Protein AF-A0A966JNS4-F1 (afdb_monomer_lite)

Sequence (105 aa):
MKIRAFVLATGLMISLVSPVQAEEFQPKVAVAYDIGFLGDNSFNDAVNSALNLAKKKYSLYEPFVREVPTNGTAVDRLTRLRFLAKNGYTLIIAVQLSMTRLLVN

Foldseek 3Di:
DVVVVVVVVVVVVVVVPDPPPPPPPLAAEEEEEEPDDAPPPDQVVVVVVVVVVVCVVVVDDPPSYYYHYQYDDPVSNLVVVVVCVVVRNPHYHYPDPSNVVSVPD

Secondary structure (DSSP, 8-state):
-HHHHHHHHHHHHHGGG-----------EEEEE-S--TTSSSHHHHHHHHHHHHHHHTT--TTTEEEEE--S-HHHHHHHHHHHHHTT-SEEEEESHHHHTTS--

pLDDT: mean 77.94, std 11.96, range [46.62, 92.88]

Structure (mmCIF, N/CA/C/O backbone):
data_AF-A0A966JNS4-F1
#
_entry.id   AF-A0A966JNS4-F1
#
loop_
_atom_site.group_PDB
_atom_site.id
_atom_site.type_symbol
_atom_site.label_atom_id
_atom_site.label_alt_id
_atom_site.label_comp_id
_atom_site.label_asym_id
_atom_site.label_entity_id
_atom_site.label_seq_id
_atom_site.pdbx_PDB_ins_code
_atom_site.Cartn_x
_atom_site.Cartn_y
_atom_site.Cartn_z
_atom_site.occupancy
_atom_site.B_iso_or_equiv
_atom_site.auth_seq_id
_atom_site.auth_comp_id
_atom_site.auth_asym_id
_atom_site.auth_atom_id
_atom_site.pdbx_PDB_model_num
ATOM 1 N N . MET A 1 1 ? -39.942 -8.304 48.595 1.00 58.28 1 MET A N 1
ATOM 2 C CA . MET A 1 1 ? -40.148 -8.249 47.123 1.00 58.28 1 MET A CA 1
ATOM 3 C C . MET A 1 1 ? -39.817 -6.885 46.506 1.00 58.28 1 MET A C 1
ATOM 5 O O . MET A 1 1 ? -39.270 -6.863 45.414 1.00 58.28 1 MET A O 1
ATOM 9 N N . LYS A 1 2 ? -40.058 -5.760 47.198 1.00 60.81 2 LYS A N 1
ATOM 10 C CA . LYS A 1 2 ? -39.860 -4.391 46.671 1.00 60.81 2 LYS A CA 1
ATOM 11 C C . LYS A 1 2 ? -38.403 -4.024 46.315 1.00 60.81 2 LYS A C 1
ATOM 13 O O . LYS A 1 2 ? -38.170 -3.405 45.288 1.00 60.81 2 LYS A O 1
ATOM 18 N N . ILE A 1 3 ? -37.421 -4.478 47.102 1.00 67.81 3 ILE A N 1
ATOM 19 C CA . ILE A 1 3 ? -35.985 -4.199 46.866 1.00 67.81 3 ILE A CA 1
ATOM 20 C C . ILE A 1 3 ? -35.460 -4.916 45.612 1.00 67.81 3 ILE A C 1
ATOM 22 O O . ILE A 1 3 ? -34.704 -4.341 44.839 1.00 67.81 3 ILE A O 1
ATOM 26 N N . ARG A 1 4 ? -35.917 -6.149 45.355 1.00 64.44 4 ARG A N 1
ATOM 27 C CA . ARG A 1 4 ? -35.551 -6.904 44.144 1.00 64.44 4 ARG A CA 1
ATOM 28 C C . ARG A 1 4 ? -36.089 -6.240 42.875 1.00 64.44 4 ARG A C 1
ATOM 30 O O . ARG A 1 4 ? -35.380 -6.186 41.881 1.00 64.44 4 ARG A O 1
ATOM 37 N N . ALA A 1 5 ? -37.308 -5.700 42.939 1.00 67.81 5 ALA A N 1
ATOM 38 C CA . ALA A 1 5 ? -37.899 -4.939 41.841 1.00 67.81 5 ALA A CA 1
ATOM 39 C C . ALA A 1 5 ? -37.142 -3.626 41.574 1.00 67.81 5 ALA A C 1
ATOM 41 O O . ALA A 1 5 ? -36.944 -3.260 40.422 1.00 67.81 5 ALA A O 1
ATOM 42 N N . PHE A 1 6 ? -36.660 -2.958 42.627 1.00 69.38 6 PHE A N 1
ATOM 43 C CA . PHE A 1 6 ? -35.874 -1.729 42.498 1.00 69.38 6 PHE A CA 1
ATOM 44 C C . PHE A 1 6 ? -34.498 -1.969 41.859 1.00 69.38 6 PHE A C 1
ATOM 46 O O . PHE A 1 6 ? -34.092 -1.208 40.985 1.00 69.38 6 PHE A O 1
ATOM 53 N N . VAL A 1 7 ? -33.814 -3.057 42.234 1.00 73.25 7 VAL A N 1
ATOM 54 C CA . VAL A 1 7 ? -32.519 -3.456 41.646 1.00 73.25 7 VAL A CA 1
ATOM 55 C C . VAL A 1 7 ? -32.670 -3.874 40.179 1.00 73.25 7 VAL A C 1
ATOM 57 O O . VAL A 1 7 ? -31.845 -3.508 39.346 1.00 73.25 7 VAL A O 1
ATOM 60 N N . LEU A 1 8 ? -33.752 -4.581 39.830 1.00 69.12 8 LEU A N 1
ATOM 61 C CA . LEU A 1 8 ? -34.033 -4.930 38.434 1.00 69.12 8 LEU A CA 1
ATOM 62 C C . LEU A 1 8 ? -34.317 -3.688 37.576 1.00 69.12 8 LEU A C 1
ATOM 64 O O . LEU A 1 8 ? -33.819 -3.583 36.458 1.00 69.12 8 LEU A O 1
ATOM 68 N N . ALA A 1 9 ? -35.099 -2.742 38.104 1.00 68.56 9 ALA A N 1
ATOM 69 C CA . ALA A 1 9 ? -35.471 -1.527 37.383 1.00 68.56 9 ALA A CA 1
ATOM 70 C C . ALA A 1 9 ? -34.272 -0.593 37.148 1.00 68.56 9 ALA A C 1
ATOM 72 O O . ALA A 1 9 ? -34.158 0.008 36.083 1.00 68.56 9 ALA A O 1
ATOM 73 N N 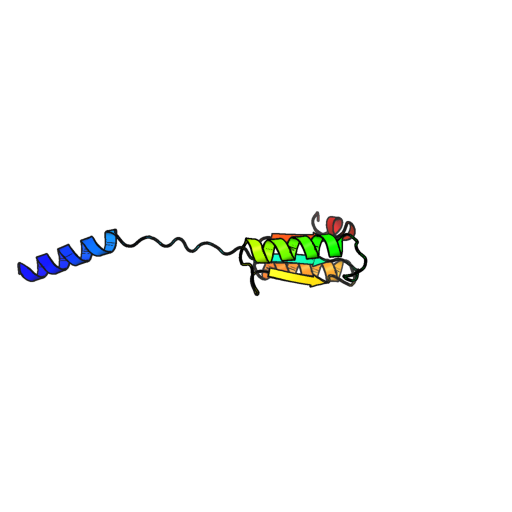. THR A 1 10 ? -33.348 -0.502 38.108 1.00 64.56 10 THR A N 1
ATOM 74 C CA . THR A 1 10 ? -32.122 0.300 37.954 1.00 64.56 10 THR A CA 1
ATOM 75 C C . THR A 1 10 ? -31.116 -0.343 37.000 1.00 64.56 10 THR A C 1
ATOM 77 O O . THR A 1 10 ? -30.514 0.369 36.199 1.00 64.56 10 THR A O 1
ATOM 80 N N . GLY A 1 11 ? -30.982 -1.674 37.002 1.00 65.00 11 GLY A N 1
ATOM 81 C CA . GLY A 1 11 ? -30.120 -2.383 36.048 1.00 65.00 11 GLY A CA 1
ATOM 82 C C . GLY A 1 11 ? -30.566 -2.223 34.589 1.00 65.00 11 GLY A C 1
ATOM 83 O O . 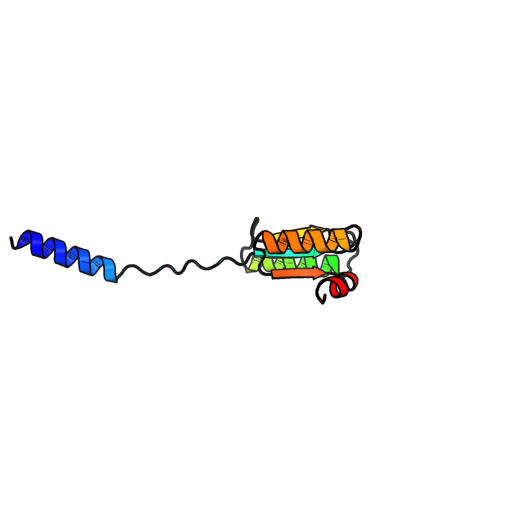GLY A 1 11 ? -29.734 -1.993 33.714 1.00 65.00 11 GLY A O 1
ATOM 84 N N . LEU A 1 12 ? -31.878 -2.262 34.329 1.00 64.56 12 LEU A N 1
ATOM 85 C CA . LEU A 1 12 ? -32.431 -2.133 32.974 1.00 64.56 12 LEU A CA 1
ATOM 86 C C . LEU A 1 12 ? -32.271 -0.713 32.396 1.00 64.56 12 LEU A C 1
ATOM 88 O O . LEU A 1 12 ? -32.074 -0.539 31.193 1.00 64.56 12 LEU A O 1
ATOM 92 N N . MET A 1 13 ? -32.302 0.310 33.254 1.00 62.81 13 MET A N 1
ATOM 93 C CA . MET A 1 13 ? -32.083 1.703 32.847 1.00 62.81 13 MET A CA 1
ATOM 94 C C . MET A 1 13 ? -30.616 1.984 32.488 1.00 62.81 13 MET A C 1
ATOM 96 O O . MET A 1 13 ? -30.349 2.784 31.596 1.00 62.81 13 MET A O 1
ATOM 100 N N . ILE A 1 14 ? -29.662 1.293 33.119 1.00 63.94 14 ILE A N 1
ATOM 101 C CA . ILE A 1 14 ? -28.224 1.432 32.824 1.00 63.94 14 ILE A CA 1
ATOM 102 C C . ILE A 1 14 ? -27.859 0.809 31.466 1.00 63.94 14 ILE A C 1
ATOM 104 O O . ILE A 1 14 ? -26.996 1.334 30.764 1.00 63.94 14 ILE A O 1
ATOM 108 N N . SER A 1 15 ? -28.554 -0.247 31.027 1.00 61.25 15 SER A N 1
ATOM 109 C CA . SER A 1 15 ? -28.322 -0.828 29.695 1.00 61.25 15 SER A CA 1
ATOM 110 C C . SER A 1 15 ? -28.758 0.066 28.524 1.00 61.25 15 SER A C 1
ATOM 112 O O . SER A 1 15 ? -28.286 -0.140 27.412 1.00 61.25 15 SER A O 1
ATOM 114 N N . LEU A 1 16 ? -29.607 1.079 28.750 1.00 61.19 16 LEU A N 1
ATOM 115 C CA . LEU A 1 16 ? -30.096 1.981 27.692 1.00 61.19 16 LEU A CA 1
ATOM 116 C C . LEU A 1 16 ? -29.130 3.130 27.357 1.00 61.19 16 LEU A C 1
ATOM 118 O O . LEU A 1 16 ? -29.292 3.779 26.329 1.00 61.19 16 LEU A O 1
ATOM 122 N N . VAL A 1 17 ? -28.136 3.390 28.211 1.00 66.75 17 VAL A N 1
ATOM 123 C CA . VAL A 1 17 ? -27.174 4.503 28.061 1.00 66.75 17 VAL A CA 1
ATOM 124 C C . VAL A 1 17 ? -25.781 4.048 27.633 1.00 66.75 17 VAL A C 1
ATOM 126 O O . VAL A 1 17 ? -24.847 4.847 27.612 1.00 66.75 17 VAL A O 1
ATOM 129 N N . SER A 1 18 ? -25.623 2.775 27.266 1.00 67.62 18 SER A N 1
ATOM 130 C CA . SER A 1 18 ? -24.373 2.308 26.670 1.00 67.62 18 SER A CA 1
ATOM 131 C C . SER A 1 18 ? -24.275 2.892 25.256 1.00 67.62 18 SER A C 1
ATOM 133 O O . SER A 1 18 ? -25.153 2.593 24.442 1.00 67.62 18 SER A O 1
ATOM 135 N N . PRO A 1 19 ? -23.268 3.726 24.926 1.00 68.19 19 PRO A N 1
ATOM 136 C CA . PRO A 1 19 ? -23.034 4.067 23.532 1.00 68.19 19 PRO A CA 1
ATOM 137 C C . PRO A 1 19 ? -22.829 2.754 22.775 1.00 68.19 19 PRO A C 1
ATOM 139 O O . PRO A 1 19 ? -22.047 1.908 23.194 1.00 68.19 19 PRO A O 1
ATOM 142 N N . VAL A 1 20 ? -23.562 2.543 21.685 1.00 66.56 20 VAL A N 1
ATOM 143 C CA . VAL A 1 20 ? -23.200 1.493 20.735 1.00 66.56 20 VAL A CA 1
ATOM 144 C C . VAL A 1 20 ? -21.925 1.997 20.072 1.00 66.56 20 VAL A C 1
ATOM 146 O O . VAL A 1 20 ? -21.990 2.846 19.184 1.00 66.56 20 VAL A O 1
ATOM 149 N N . GLN A 1 21 ? -20.757 1.557 20.544 1.00 58.34 21 GLN A N 1
ATOM 150 C CA . GLN A 1 21 ? -19.527 1.730 19.783 1.00 58.34 21 GLN A CA 1
ATOM 151 C C . GLN A 1 21 ? -19.703 0.961 18.473 1.00 58.34 21 GLN A C 1
ATOM 153 O O . GLN A 1 21 ? -19.564 -0.259 18.428 1.00 58.34 21 GLN A O 1
ATOM 158 N N . ALA A 1 22 ? -20.059 1.679 17.408 1.00 65.12 22 ALA A N 1
ATOM 159 C CA . ALA A 1 22 ? -19.872 1.175 16.064 1.00 65.12 22 ALA A CA 1
ATOM 160 C C . ALA A 1 22 ? -18.375 0.907 15.911 1.00 65.12 22 ALA A C 1
ATOM 162 O O . ALA A 1 22 ? -17.560 1.815 16.081 1.00 65.12 22 ALA A O 1
ATOM 163 N N . GLU A 1 23 ? -18.015 -0.347 15.663 1.00 63.47 23 GLU A N 1
ATOM 164 C CA . GLU A 1 23 ? -16.641 -0.697 15.346 1.00 63.47 23 GLU A CA 1
ATOM 165 C C . GLU A 1 23 ? -16.297 -0.017 14.020 1.00 63.47 23 GLU A C 1
ATOM 167 O O . GLU A 1 23 ? -16.791 -0.391 12.955 1.00 63.47 23 GLU A O 1
ATOM 172 N N . GLU A 1 24 ? -15.536 1.074 14.105 1.00 67.00 24 GLU A N 1
ATOM 173 C CA . GLU A 1 24 ? -15.086 1.812 12.937 1.00 67.00 24 GLU A CA 1
ATOM 174 C C . GLU A 1 24 ? -14.165 0.887 12.142 1.00 67.00 24 GLU A C 1
ATOM 176 O O . GLU A 1 24 ? -13.054 0.563 12.568 1.00 67.00 24 GLU A O 1
ATOM 181 N N . PHE A 1 25 ? -14.665 0.398 11.006 1.00 67.94 25 PHE A N 1
ATOM 182 C CA . PHE A 1 25 ? -13.907 -0.478 10.127 1.00 67.94 25 PHE A CA 1
ATOM 183 C C . PHE A 1 25 ? -12.650 0.262 9.664 1.00 67.94 25 PHE A C 1
ATOM 185 O O . PHE A 1 25 ? -12.728 1.164 8.831 1.00 67.94 25 PHE A O 1
ATOM 192 N N . GLN A 1 26 ? -11.490 -0.113 10.206 1.00 74.50 26 GLN A N 1
ATOM 193 C CA . GLN A 1 26 ? -10.219 0.492 9.824 1.00 74.50 26 GLN A CA 1
ATOM 194 C C . GLN A 1 26 ? -9.845 0.020 8.411 1.00 74.50 26 GLN A C 1
ATOM 196 O O . GLN A 1 26 ? -9.551 -1.167 8.219 1.00 74.50 26 GLN A O 1
ATOM 201 N N . PRO A 1 27 ? -9.858 0.910 7.399 1.00 79.88 27 PRO A N 1
ATOM 202 C CA . PRO A 1 27 ? -9.604 0.512 6.025 1.00 79.88 27 PRO A CA 1
ATOM 203 C C . PRO A 1 27 ? -8.164 0.019 5.869 1.00 79.88 27 PRO A C 1
ATOM 205 O O . PRO A 1 27 ? -7.211 0.678 6.285 1.00 79.88 27 PRO A O 1
ATOM 208 N N . LYS A 1 28 ? -7.999 -1.139 5.222 1.00 90.44 28 LYS A N 1
ATOM 209 C CA . LYS A 1 28 ? -6.684 -1.679 4.864 1.00 90.44 28 LYS A CA 1
ATOM 210 C C . LYS A 1 28 ? -6.306 -1.218 3.462 1.00 90.44 28 LYS A C 1
ATOM 212 O O . LYS A 1 28 ? -6.993 -1.534 2.490 1.00 90.44 28 LYS A O 1
ATOM 217 N N . VAL A 1 29 ? -5.193 -0.510 3.349 1.00 91.44 29 VAL A N 1
ATOM 218 C CA . VAL A 1 29 ? -4.687 0.075 2.107 1.00 91.44 29 VAL A CA 1
ATOM 219 C C . VAL A 1 29 ? -3.397 -0.621 1.683 1.00 91.44 29 VAL A C 1
ATOM 221 O O . VAL A 1 29 ? -2.482 -0.811 2.481 1.00 91.44 29 VAL A O 1
ATOM 224 N N . ALA A 1 30 ? -3.301 -0.998 0.415 1.00 91.31 30 ALA A N 1
ATOM 225 C CA . ALA A 1 30 ? -2.067 -1.495 -0.173 1.00 91.31 30 ALA A CA 1
ATOM 226 C C . ALA A 1 30 ? -1.664 -0.653 -1.381 1.00 91.31 30 ALA A C 1
ATOM 228 O O . ALA A 1 30 ? -2.505 -0.289 -2.202 1.00 91.31 30 ALA A O 1
ATOM 229 N N . VAL A 1 31 ? -0.367 -0.394 -1.512 1.00 90.31 31 VAL A N 1
ATOM 230 C CA . VAL A 1 31 ? 0.236 0.183 -2.713 1.00 90.31 31 VAL A CA 1
ATOM 231 C C . VAL A 1 31 ? 1.078 -0.893 -3.384 1.00 90.31 31 VAL A C 1
ATOM 233 O O . VAL A 1 31 ? 1.974 -1.469 -2.769 1.00 90.31 31 VAL A O 1
ATOM 236 N N . ALA A 1 32 ? 0.753 -1.188 -4.636 1.00 88.88 32 ALA A N 1
ATOM 237 C CA . ALA A 1 32 ? 1.446 -2.142 -5.482 1.00 88.88 32 ALA A CA 1
ATOM 238 C C . ALA A 1 32 ? 2.256 -1.375 -6.538 1.00 88.88 32 ALA A C 1
ATOM 240 O O . ALA A 1 32 ? 1.674 -0.788 -7.450 1.00 88.88 32 ALA A O 1
ATOM 241 N N . TYR A 1 33 ? 3.582 -1.372 -6.404 1.00 83.31 33 TYR A N 1
ATOM 242 C CA . TYR A 1 33 ? 4.498 -0.725 -7.352 1.00 83.31 33 TYR A CA 1
ATOM 243 C C . TYR A 1 33 ? 4.861 -1.690 -8.480 1.00 83.31 33 TYR A C 1
ATOM 245 O O . TYR A 1 33 ? 5.104 -2.868 -8.209 1.00 83.31 33 TYR A O 1
ATOM 253 N N . ASP A 1 34 ? 4.921 -1.237 -9.728 1.00 74.38 34 ASP A N 1
ATOM 254 C CA . ASP A 1 34 ? 5.505 -2.023 -10.828 1.00 74.38 34 ASP A CA 1
ATOM 255 C C . ASP A 1 34 ? 7.051 -1.929 -10.796 1.00 74.38 34 ASP A C 1
ATOM 257 O O . ASP A 1 34 ? 7.637 -1.377 -9.861 1.00 74.38 34 ASP A O 1
ATOM 261 N N . ILE A 1 35 ? 7.731 -2.535 -11.771 1.00 64.94 35 ILE A N 1
ATOM 262 C CA . ILE A 1 35 ? 9.195 -2.621 -11.855 1.00 64.94 35 ILE A CA 1
ATOM 263 C C . ILE A 1 35 ? 9.822 -1.219 -11.838 1.00 64.94 35 ILE A C 1
ATOM 265 O O . ILE A 1 35 ? 9.763 -0.486 -12.820 1.00 64.94 35 ILE A O 1
ATOM 269 N N . GLY A 1 36 ? 10.470 -0.883 -10.726 1.00 62.03 36 GLY A N 1
ATOM 270 C CA . GLY A 1 36 ? 11.209 0.357 -10.527 1.00 62.03 36 GLY A CA 1
ATOM 271 C C . GLY A 1 36 ? 11.739 0.437 -9.098 1.00 62.03 36 GLY A C 1
ATOM 272 O O . GLY A 1 36 ? 11.219 -0.223 -8.197 1.00 62.03 36 GLY A O 1
ATOM 273 N N . PHE A 1 37 ? 12.797 1.216 -8.896 1.00 63.09 37 PHE A N 1
ATOM 274 C CA . PHE A 1 37 ? 13.334 1.497 -7.567 1.00 63.09 37 PHE A CA 1
ATOM 275 C C . PHE A 1 37 ? 12.764 2.820 -7.063 1.00 63.09 37 PHE A C 1
ATOM 277 O O . PHE A 1 37 ? 12.437 3.695 -7.860 1.00 63.09 37 PHE A O 1
ATOM 284 N N . LEU A 1 38 ? 12.654 2.958 -5.743 1.00 72.19 38 LEU A N 1
ATOM 285 C CA . LEU A 1 38 ? 12.517 4.281 -5.142 1.00 72.19 38 LEU A CA 1
ATOM 286 C C . LEU A 1 38 ? 13.842 5.041 -5.315 1.00 72.19 38 LEU A C 1
ATOM 288 O O . LEU A 1 38 ? 14.911 4.428 -5.259 1.00 72.19 38 LEU A O 1
ATOM 292 N N . GLY A 1 39 ? 13.778 6.356 -5.489 1.00 78.50 39 GLY A N 1
ATOM 293 C CA . GLY A 1 39 ? 14.931 7.247 -5.626 1.00 78.50 39 GLY A CA 1
ATOM 294 C C . GLY A 1 39 ? 15.235 7.717 -7.053 1.00 78.50 39 GLY A C 1
ATOM 295 O O . GLY A 1 39 ? 16.299 8.295 -7.273 1.00 78.50 39 GLY A O 1
ATOM 296 N N . ASP A 1 40 ? 14.338 7.487 -8.016 1.00 81.31 40 ASP A N 1
ATOM 297 C CA . ASP A 1 40 ? 14.444 7.992 -9.394 1.00 81.31 40 ASP A CA 1
ATOM 298 C C . ASP A 1 40 ? 13.706 9.330 -9.624 1.00 81.31 40 ASP A C 1
ATOM 300 O O . ASP A 1 40 ? 13.739 9.883 -10.724 1.00 81.31 40 ASP A O 1
ATOM 304 N N . ASN A 1 41 ? 13.071 9.874 -8.582 1.00 81.31 41 ASN A N 1
ATOM 305 C CA . ASN A 1 41 ? 12.188 11.044 -8.577 1.00 81.31 41 ASN A CA 1
ATOM 306 C C . ASN A 1 41 ? 11.010 10.947 -9.563 1.00 81.31 41 ASN A C 1
ATOM 308 O O . ASN A 1 41 ? 10.491 11.967 -10.021 1.00 81.31 41 ASN A O 1
ATOM 312 N N . SER A 1 42 ? 10.583 9.730 -9.900 1.00 83.25 42 SER A N 1
ATOM 313 C CA . SER A 1 42 ? 9.511 9.461 -10.857 1.00 83.25 42 SER A CA 1
ATOM 314 C C . SER A 1 42 ? 8.206 9.062 -10.150 1.00 83.25 42 SER A C 1
ATOM 316 O O . SER A 1 42 ? 7.959 9.387 -8.985 1.00 83.25 42 SER A O 1
ATOM 318 N N . PHE A 1 43 ? 7.322 8.364 -10.868 1.00 84.31 43 PHE A N 1
ATOM 319 C CA . PHE A 1 43 ? 5.984 7.975 -10.419 1.00 84.31 43 PHE A CA 1
ATOM 320 C C . PHE A 1 43 ? 5.975 7.264 -9.057 1.00 84.31 43 PHE A C 1
ATOM 322 O O . PHE A 1 43 ? 5.152 7.596 -8.204 1.00 84.31 43 PHE A O 1
ATOM 329 N N . ASN A 1 44 ? 6.885 6.311 -8.832 1.00 82.69 44 ASN A N 1
ATOM 330 C CA . ASN A 1 44 ? 6.920 5.533 -7.591 1.00 82.69 44 ASN A CA 1
ATOM 331 C C . ASN A 1 44 ? 7.276 6.403 -6.376 1.00 82.69 44 ASN A C 1
ATOM 333 O O . ASN A 1 44 ? 6.646 6.268 -5.327 1.00 82.69 44 ASN A O 1
ATOM 337 N N . ASP A 1 45 ? 8.202 7.349 -6.534 1.00 86.38 45 ASP A N 1
ATOM 338 C CA . ASP A 1 45 ? 8.600 8.278 -5.471 1.00 86.38 45 ASP A CA 1
ATOM 339 C C . ASP A 1 45 ? 7.499 9.279 -5.125 1.00 86.38 45 ASP A C 1
ATOM 341 O O . ASP A 1 45 ? 7.280 9.597 -3.949 1.00 86.38 45 ASP A O 1
ATOM 345 N N . ALA A 1 46 ? 6.754 9.736 -6.135 1.00 88.62 46 ALA A N 1
ATOM 346 C CA . ALA A 1 46 ? 5.590 10.587 -5.927 1.00 88.62 46 ALA A CA 1
ATOM 347 C C . ALA A 1 46 ? 4.513 9.861 -5.102 1.00 88.62 46 ALA A C 1
ATOM 349 O O . ALA A 1 46 ? 3.977 10.424 -4.142 1.00 88.62 46 ALA A O 1
ATOM 350 N N . VAL A 1 47 ? 4.232 8.591 -5.421 1.00 89.19 47 VAL A N 1
ATOM 351 C CA . VAL A 1 47 ? 3.265 7.792 -4.657 1.00 89.19 47 VAL A CA 1
ATOM 352 C C . VAL A 1 47 ? 3.778 7.472 -3.255 1.00 89.19 47 VAL A C 1
ATOM 354 O O . VAL A 1 47 ? 3.011 7.603 -2.302 1.00 89.19 47 VAL A O 1
ATOM 357 N N . ASN A 1 48 ? 5.056 7.124 -3.089 1.00 88.88 48 ASN A N 1
ATOM 358 C CA . ASN A 1 48 ? 5.631 6.868 -1.767 1.00 88.88 48 ASN A CA 1
ATOM 359 C C . ASN A 1 48 ? 5.550 8.116 -0.871 1.00 88.88 48 ASN A C 1
ATOM 361 O O . ASN A 1 48 ? 5.12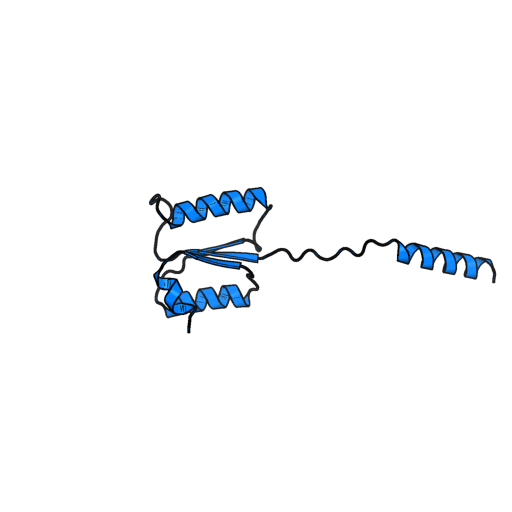2 8.036 0.284 1.00 88.88 48 ASN A O 1
ATOM 365 N N . SER A 1 49 ? 5.858 9.292 -1.423 1.00 91.25 49 SER A N 1
ATOM 366 C CA . SER A 1 49 ? 5.736 10.572 -0.718 1.00 91.25 49 SER A CA 1
ATOM 367 C C . SER A 1 49 ? 4.295 10.850 -0.283 1.00 91.25 49 SER A C 1
ATOM 369 O O . SER A 1 49 ? 4.048 11.179 0.880 1.00 91.25 49 SER A O 1
ATOM 371 N N . ALA A 1 50 ? 3.325 10.650 -1.181 1.00 90.12 50 ALA A N 1
ATOM 372 C CA . ALA A 1 50 ? 1.906 10.797 -0.866 1.00 90.12 50 ALA A CA 1
ATOM 373 C C . ALA A 1 50 ? 1.438 9.789 0.198 1.00 90.12 50 ALA A C 1
ATOM 375 O O . ALA A 1 50 ? 0.708 10.155 1.124 1.00 90.12 50 ALA A O 1
ATOM 376 N N . LEU A 1 51 ? 1.897 8.537 0.121 1.00 90.50 51 LEU A N 1
ATOM 377 C CA . LEU A 1 51 ? 1.581 7.506 1.102 1.00 90.50 51 LEU A CA 1
ATOM 378 C C . LEU A 1 51 ? 2.141 7.859 2.484 1.00 90.50 51 LEU A C 1
ATOM 380 O O . LEU A 1 51 ? 1.445 7.694 3.482 1.00 90.50 51 LEU A O 1
ATOM 384 N N . ASN A 1 52 ? 3.359 8.395 2.565 1.00 90.94 52 ASN A N 1
ATOM 385 C CA . ASN A 1 52 ? 3.952 8.829 3.831 1.00 90.94 52 ASN A CA 1
ATOM 386 C C . ASN A 1 52 ? 3.174 9.987 4.471 1.00 90.94 52 ASN A C 1
ATOM 388 O O . ASN A 1 52 ? 2.997 10.014 5.692 1.00 90.94 52 ASN A O 1
ATOM 392 N N . LEU A 1 53 ? 2.662 10.920 3.664 1.00 92.88 53 LEU A N 1
ATOM 393 C CA . LEU A 1 53 ? 1.762 11.971 4.145 1.00 92.88 53 LEU A CA 1
ATOM 394 C C . LEU A 1 53 ? 0.433 11.388 4.643 1.00 92.88 53 LEU A C 1
ATOM 396 O O . LEU A 1 53 ? -0.038 11.774 5.713 1.00 92.88 53 LEU A O 1
ATOM 400 N N . ALA A 1 54 ? -0.147 10.428 3.918 1.00 89.69 54 ALA A N 1
ATOM 401 C CA . ALA A 1 54 ? -1.386 9.762 4.315 1.00 89.69 54 ALA A CA 1
ATOM 402 C C . ALA A 1 54 ? -1.223 8.954 5.613 1.00 89.69 54 ALA A C 1
ATOM 404 O O . ALA A 1 54 ? -2.055 9.082 6.510 1.00 89.69 54 ALA A O 1
ATOM 405 N N . LYS A 1 55 ? -0.126 8.196 5.760 1.00 89.69 55 LYS A N 1
ATOM 406 C CA . LYS A 1 55 ? 0.210 7.460 6.990 1.00 89.69 55 LYS A CA 1
ATOM 407 C C . LYS A 1 55 ? 0.212 8.387 8.206 1.00 89.69 55 LYS A C 1
ATOM 409 O O . LYS A 1 55 ? -0.407 8.064 9.214 1.00 89.69 55 LYS A O 1
ATOM 414 N N . LYS A 1 56 ? 0.840 9.564 8.090 1.00 90.75 56 LYS A N 1
ATOM 415 C CA . LYS A 1 56 ? 0.883 10.572 9.163 1.00 90.75 56 LYS A CA 1
ATOM 416 C C . LYS A 1 56 ? -0.481 11.210 9.428 1.00 90.75 56 LYS A C 1
ATOM 418 O O . LYS A 1 56 ? -0.859 11.372 10.579 1.00 90.75 56 LYS A O 1
ATOM 423 N N . LYS A 1 57 ? -1.212 11.580 8.373 1.00 90.88 57 LYS A N 1
ATOM 424 C CA . LYS A 1 57 ? -2.496 12.289 8.483 1.00 90.88 57 LYS A CA 1
ATOM 425 C C . LYS A 1 57 ? -3.605 11.423 9.081 1.00 90.88 57 LYS A C 1
ATOM 427 O O . LYS A 1 57 ? -4.432 11.937 9.825 1.00 90.88 57 LYS A O 1
ATOM 432 N N . TYR A 1 58 ? -3.632 10.142 8.728 1.00 86.62 58 TYR A N 1
ATOM 433 C CA . TYR A 1 58 ? -4.699 9.210 9.101 1.00 86.62 58 TYR A CA 1
ATOM 434 C C . TYR A 1 58 ? -4.250 8.172 10.134 1.00 86.62 58 TYR A C 1
ATOM 436 O O . TYR A 1 58 ? -4.964 7.203 10.364 1.00 86.62 58 TYR A O 1
ATOM 444 N N . SER A 1 59 ? -3.070 8.358 10.739 1.00 87.12 59 SER A N 1
ATOM 445 C CA . SER A 1 59 ? -2.486 7.425 11.710 1.00 87.12 59 SER A CA 1
ATOM 446 C C . SER A 1 59 ? -2.512 5.978 11.213 1.00 87.12 59 SER A C 1
ATOM 448 O O . SER A 1 59 ? -2.928 5.076 11.931 1.00 87.12 59 SER A O 1
ATOM 450 N N . LEU A 1 60 ? -2.105 5.758 9.960 1.00 85.25 60 LEU A N 1
ATOM 451 C CA . LEU A 1 60 ? -2.113 4.427 9.359 1.00 85.25 60 LEU A CA 1
ATOM 452 C C . LEU A 1 60 ? -0.800 3.705 9.658 1.00 85.25 60 LEU A C 1
ATOM 454 O O . LEU A 1 60 ? 0.283 4.211 9.354 1.00 85.25 60 LEU A O 1
ATOM 458 N N . TYR A 1 61 ? -0.907 2.498 10.199 1.00 84.88 61 TYR A N 1
ATOM 459 C CA . TYR A 1 61 ? 0.217 1.646 10.579 1.00 84.88 61 TYR A CA 1
ATOM 460 C C . TYR A 1 61 ? 0.030 0.223 10.049 1.00 84.88 61 TYR A C 1
ATOM 462 O O . TYR A 1 61 ? -1.054 -0.167 9.612 1.00 84.88 61 TYR A O 1
ATOM 470 N N . GLU A 1 62 ? 1.100 -0.569 10.058 1.00 79.69 62 GLU A N 1
ATOM 471 C CA . GLU A 1 62 ? 0.999 -1.999 9.768 1.00 79.69 62 GLU A CA 1
ATOM 472 C C . GLU A 1 62 ? 0.110 -2.697 10.812 1.00 79.69 62 GLU A C 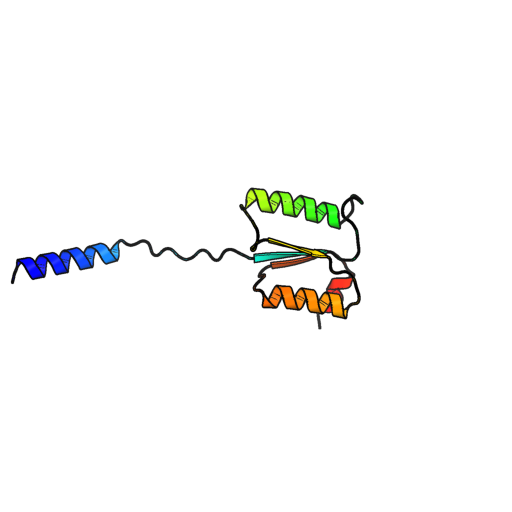1
ATOM 474 O O . GLU A 1 62 ? 0.233 -2.403 11.999 1.00 79.69 62 GLU A O 1
ATOM 479 N N . PRO A 1 63 ? -0.784 -3.623 10.416 1.00 81.69 63 PRO A N 1
ATOM 480 C CA . PRO A 1 63 ? -0.897 -4.259 9.098 1.00 81.69 63 PRO A CA 1
ATOM 481 C C . PRO A 1 63 ? -1.832 -3.540 8.104 1.00 81.69 63 PRO A C 1
ATOM 483 O O . PRO A 1 63 ? -2.061 -4.052 7.003 1.00 81.69 63 PRO A O 1
ATOM 486 N N . PHE A 1 64 ? -2.397 -2.389 8.478 1.00 84.19 64 PHE A N 1
ATOM 487 C CA . PHE A 1 64 ? -3.413 -1.667 7.706 1.00 84.19 64 PHE A CA 1
ATOM 488 C C . PHE A 1 64 ? -2.859 -0.911 6.504 1.00 84.19 64 PHE A C 1
ATOM 490 O O . PHE A 1 64 ? -3.619 -0.595 5.598 1.00 84.19 64 PHE A O 1
ATOM 497 N N . VAL A 1 65 ? -1.550 -0.668 6.445 1.00 88.56 65 VAL A N 1
ATOM 498 C CA . VAL A 1 65 ? -0.882 -0.166 5.241 1.00 88.56 65 VAL A CA 1
ATOM 499 C C . VAL A 1 65 ? 0.224 -1.113 4.820 1.00 88.56 65 VAL A C 1
ATOM 501 O O . VAL A 1 65 ? 1.008 -1.555 5.654 1.00 88.56 65 VAL A O 1
ATOM 504 N N . ARG A 1 66 ? 0.297 -1.420 3.523 1.00 88.69 66 ARG A N 1
ATOM 505 C CA . ARG A 1 66 ? 1.374 -2.235 2.954 1.00 88.69 66 ARG A CA 1
ATOM 506 C C . ARG A 1 66 ? 1.857 -1.683 1.624 1.00 88.69 66 ARG A C 1
ATOM 508 O O . ARG A 1 66 ? 1.063 -1.325 0.763 1.00 88.69 66 ARG A O 1
ATOM 515 N N . GLU A 1 67 ? 3.165 -1.708 1.443 1.00 87.25 67 GLU A N 1
ATOM 516 C CA . GLU A 1 67 ? 3.822 -1.451 0.168 1.00 87.25 67 GLU A CA 1
ATOM 517 C C . GLU A 1 67 ? 4.338 -2.776 -0.391 1.00 87.25 67 GLU A C 1
ATOM 519 O O . GLU A 1 67 ? 4.994 -3.541 0.316 1.00 87.25 67 GLU A O 1
ATOM 524 N N . VAL A 1 68 ? 3.992 -3.090 -1.640 1.00 85.75 68 VAL A N 1
ATOM 525 C CA . VAL A 1 68 ? 4.367 -4.351 -2.286 1.00 85.75 68 VAL A CA 1
ATOM 526 C C . VAL A 1 68 ? 4.995 -4.067 -3.646 1.00 85.75 68 VAL A C 1
ATOM 528 O O . VAL A 1 68 ? 4.311 -3.555 -4.533 1.00 85.75 68 VAL A O 1
ATOM 531 N N . PRO A 1 69 ? 6.261 -4.449 -3.870 1.00 81.62 69 PRO A N 1
ATOM 532 C CA . PRO A 1 69 ? 6.814 -4.467 -5.212 1.00 81.62 69 PRO A CA 1
ATOM 533 C C . PRO A 1 69 ? 6.199 -5.624 -6.013 1.00 81.62 69 PRO A C 1
ATOM 535 O O . PRO A 1 69 ? 6.149 -6.774 -5.565 1.00 81.62 69 PRO A O 1
ATOM 538 N N . THR A 1 70 ? 5.745 -5.333 -7.226 1.00 74.19 70 THR A N 1
ATOM 539 C CA . THR A 1 70 ? 5.132 -6.294 -8.152 1.00 74.19 70 THR A CA 1
ATOM 540 C C . THR A 1 70 ? 6.043 -6.581 -9.342 1.00 74.19 70 THR A C 1
ATOM 542 O O . THR A 1 70 ? 5.651 -6.507 -10.501 1.00 74.19 70 THR A O 1
ATOM 545 N N . ASN A 1 71 ? 7.284 -6.966 -9.042 1.00 73.50 71 ASN A N 1
ATOM 546 C CA . ASN A 1 71 ? 8.223 -7.428 -10.059 1.00 73.50 71 ASN A CA 1
ATOM 547 C C . ASN A 1 71 ? 7.822 -8.815 -10.605 1.00 73.50 71 ASN A C 1
ATOM 549 O O . ASN A 1 71 ? 7.265 -9.648 -9.878 1.00 73.50 71 ASN A O 1
ATOM 553 N N . GLY A 1 72 ? 8.140 -9.076 -11.871 1.00 76.38 72 GLY A N 1
ATOM 554 C CA . GLY A 1 72 ? 7.907 -10.352 -12.542 1.00 76.38 72 GLY A CA 1
ATOM 555 C C . GLY A 1 72 ? 6.890 -10.274 -13.678 1.00 76.38 72 GLY A C 1
ATOM 556 O O . GLY A 1 72 ? 6.605 -9.213 -14.237 1.00 76.38 72 GLY A O 1
ATOM 557 N N . THR A 1 73 ? 6.359 -11.434 -14.049 1.00 82.56 73 THR A N 1
ATOM 558 C CA . THR A 1 73 ? 5.421 -11.596 -15.162 1.00 82.56 73 THR A CA 1
ATOM 559 C C . THR A 1 73 ? 4.040 -11.014 -14.841 1.00 82.56 73 THR A C 1
ATOM 561 O O . THR A 1 73 ? 3.703 -10.710 -13.695 1.00 82.56 73 THR A O 1
ATOM 564 N N . ALA A 1 74 ? 3.186 -10.903 -15.859 1.00 81.25 74 ALA A N 1
ATOM 565 C CA . ALA A 1 74 ? 1.780 -10.535 -15.688 1.00 81.25 74 ALA A CA 1
ATOM 566 C C . ALA A 1 74 ? 1.040 -11.437 -14.673 1.00 81.25 74 ALA A C 1
ATOM 568 O O . ALA A 1 74 ? 0.215 -10.953 -13.897 1.00 81.25 74 ALA A O 1
ATOM 569 N N . VAL A 1 75 ? 1.371 -12.733 -14.640 1.00 83.62 75 VAL A N 1
ATOM 570 C CA . VAL A 1 75 ? 0.789 -13.708 -13.705 1.00 83.62 75 VAL A CA 1
ATOM 571 C C . VAL A 1 75 ? 1.251 -13.437 -12.275 1.00 83.62 75 VAL A C 1
ATOM 573 O O . VAL A 1 75 ? 0.438 -13.473 -11.351 1.00 83.62 75 VAL A O 1
ATOM 576 N N . ASP A 1 76 ? 2.525 -13.091 -12.086 1.00 84.19 76 ASP A N 1
ATOM 577 C CA . ASP A 1 76 ? 3.072 -12.755 -10.768 1.00 84.19 76 ASP A CA 1
ATOM 578 C C . ASP A 1 76 ? 2.435 -11.478 -10.207 1.00 84.19 76 ASP A C 1
ATOM 580 O O . ASP A 1 76 ? 2.127 -11.394 -9.014 1.00 84.19 76 ASP A O 1
ATOM 584 N N . ARG A 1 77 ? 2.190 -10.486 -11.073 1.00 84.31 77 ARG A N 1
ATOM 585 C CA . ARG A 1 77 ? 1.476 -9.252 -10.716 1.00 84.31 77 ARG A CA 1
ATOM 586 C C . ARG A 1 77 ? 0.031 -9.539 -10.315 1.00 84.31 77 ARG A C 1
ATOM 588 O O . ARG A 1 77 ? -0.397 -9.124 -9.239 1.00 84.31 77 ARG A O 1
ATOM 595 N N . LEU A 1 78 ? -0.699 -10.311 -11.123 1.00 86.38 78 LEU A N 1
ATOM 596 C CA . LEU A 1 78 ? -2.080 -10.695 -10.824 1.00 86.38 78 LEU A CA 1
ATOM 597 C C . LEU A 1 78 ? -2.183 -11.504 -9.524 1.00 86.38 78 LEU A C 1
ATOM 599 O O . LEU A 1 78 ? -3.077 -11.266 -8.714 1.00 86.38 78 LEU A O 1
ATOM 603 N N . THR A 1 79 ? -1.258 -12.435 -9.296 1.00 88.50 79 THR A N 1
ATOM 604 C CA . THR A 1 79 ? -1.231 -13.265 -8.084 1.00 88.50 79 THR A CA 1
ATOM 605 C C . THR A 1 79 ? -1.037 -12.411 -6.834 1.00 88.50 79 THR A C 1
ATOM 607 O O . THR A 1 79 ? -1.743 -12.605 -5.845 1.00 88.50 79 THR A O 1
ATOM 610 N N . ARG A 1 80 ? -0.152 -11.406 -6.887 1.00 88.50 80 ARG A N 1
ATOM 611 C CA . ARG A 1 80 ? 0.046 -10.453 -5.784 1.00 88.50 80 ARG A CA 1
ATOM 612 C C . ARG A 1 80 ? -1.181 -9.581 -5.530 1.00 88.50 80 ARG A C 1
ATOM 614 O O . ARG A 1 80 ? -1.577 -9.427 -4.378 1.00 88.50 80 ARG A O 1
ATOM 621 N N . LEU A 1 81 ? -1.823 -9.064 -6.577 1.00 89.31 81 LEU A N 1
ATOM 622 C CA . LEU A 1 81 ? -3.063 -8.293 -6.426 1.00 89.31 81 LEU A CA 1
ATOM 623 C C . LEU A 1 81 ? -4.183 -9.148 -5.814 1.00 89.31 81 LEU A C 1
ATOM 625 O O . LEU A 1 81 ? -4.854 -8.719 -4.877 1.00 89.31 81 LEU A O 1
ATOM 629 N N . ARG A 1 82 ? -4.335 -10.399 -6.271 1.00 90.62 82 ARG A N 1
ATOM 630 C CA . ARG A 1 82 ? -5.293 -11.355 -5.693 1.00 90.62 82 ARG A CA 1
ATOM 631 C C . ARG A 1 82 ? -4.967 -11.692 -4.243 1.00 90.62 82 ARG A C 1
ATOM 633 O O . ARG A 1 82 ? -5.886 -11.835 -3.442 1.00 90.62 82 ARG A O 1
ATOM 640 N N . PHE A 1 83 ? -3.688 -11.811 -3.893 1.00 91.44 83 PHE A N 1
ATOM 641 C CA . PHE A 1 83 ? -3.265 -11.994 -2.509 1.00 91.44 83 PHE A CA 1
ATOM 642 C C . PHE A 1 83 ? -3.707 -10.809 -1.644 1.00 91.44 83 PHE A C 1
ATOM 644 O O . PHE A 1 83 ? -4.325 -11.027 -0.606 1.00 91.44 83 PHE A O 1
ATOM 651 N N . LEU A 1 84 ? -3.468 -9.569 -2.076 1.00 91.19 84 LEU A N 1
ATOM 652 C CA . LEU A 1 84 ? -3.899 -8.378 -1.337 1.00 91.19 84 LEU A CA 1
ATOM 653 C C . LEU A 1 84 ? -5.423 -8.350 -1.149 1.00 91.19 84 LEU A C 1
ATOM 655 O O . LEU A 1 84 ? -5.898 -8.205 -0.024 1.00 91.19 84 LEU A O 1
ATOM 659 N N . ALA A 1 85 ? -6.185 -8.606 -2.213 1.00 90.75 85 ALA A N 1
ATOM 660 C CA . ALA A 1 85 ? -7.643 -8.661 -2.135 1.00 90.75 85 ALA A CA 1
ATOM 661 C C . ALA A 1 85 ? -8.130 -9.741 -1.148 1.00 90.75 85 ALA A C 1
ATOM 663 O O . ALA A 1 85 ? -8.961 -9.470 -0.285 1.00 90.75 85 ALA A O 1
ATOM 664 N N . LYS A 1 86 ? -7.557 -10.953 -1.207 1.00 92.50 86 LYS A N 1
ATOM 665 C CA . LYS A 1 86 ? -7.897 -12.052 -0.285 1.00 92.50 86 LYS A CA 1
ATOM 666 C C . LYS A 1 86 ? -7.545 -11.758 1.177 1.00 92.50 86 LYS A C 1
ATOM 668 O O . LYS A 1 86 ? -8.201 -12.290 2.063 1.00 92.50 86 LYS A O 1
ATOM 673 N N . ASN A 1 87 ? -6.538 -10.92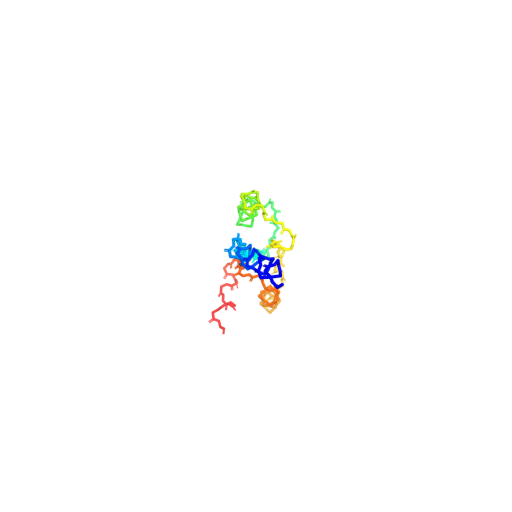4 1.436 1.00 91.38 87 ASN A N 1
ATOM 674 C CA . ASN A 1 87 ? -6.127 -10.533 2.791 1.00 91.38 87 ASN A CA 1
ATOM 675 C C . ASN A 1 87 ? -6.918 -9.333 3.350 1.00 91.38 87 ASN A C 1
ATOM 677 O O . ASN A 1 87 ? -6.585 -8.810 4.418 1.00 91.38 87 ASN A O 1
ATOM 681 N N . GLY A 1 88 ? -7.971 -8.898 2.650 1.00 88.69 88 GLY A N 1
ATOM 682 C CA . GLY A 1 88 ? -8.879 -7.856 3.121 1.00 88.69 88 GLY A CA 1
ATOM 683 C C . GLY A 1 88 ? -8.352 -6.435 2.934 1.00 88.69 88 GLY A C 1
ATOM 684 O O . GLY A 1 88 ? -8.821 -5.538 3.627 1.00 88.69 88 GLY A O 1
ATOM 685 N N . TYR A 1 89 ? -7.389 -6.217 2.030 1.00 91.12 89 TYR A N 1
ATOM 686 C CA . TYR A 1 89 ? -7.031 -4.867 1.592 1.00 91.12 89 TYR A CA 1
ATOM 687 C C . TYR A 1 89 ? -8.176 -4.294 0.754 1.00 91.12 89 TYR A C 1
ATOM 689 O O . TYR A 1 89 ? -8.401 -4.719 -0.378 1.00 91.12 89 TYR A O 1
ATOM 697 N N . THR A 1 90 ? -8.922 -3.354 1.335 1.00 89.50 90 THR A N 1
ATOM 698 C CA . THR A 1 90 ? -10.121 -2.754 0.736 1.00 89.50 90 THR A CA 1
ATOM 699 C C . THR A 1 90 ? -9.795 -1.697 -0.308 1.00 89.50 90 THR A C 1
ATOM 701 O O . THR A 1 90 ? -10.603 -1.445 -1.196 1.00 89.50 90 THR A O 1
ATOM 704 N N . LEU A 1 91 ? -8.608 -1.095 -0.223 1.00 89.38 91 LEU A N 1
ATOM 705 C CA . LEU A 1 91 ? -8.073 -0.197 -1.238 1.00 89.38 91 LEU A CA 1
ATOM 706 C C . LEU A 1 91 ? -6.727 -0.734 -1.720 1.00 89.38 91 LEU A C 1
ATOM 708 O O . LEU A 1 91 ? -5.797 -0.886 -0.930 1.00 89.38 91 LEU A O 1
ATOM 712 N N . ILE A 1 92 ? -6.617 -0.997 -3.021 1.00 90.25 92 ILE A N 1
ATOM 713 C CA . ILE A 1 92 ? -5.370 -1.418 -3.665 1.00 90.25 92 ILE A CA 1
ATOM 714 C C . ILE A 1 92 ? -5.038 -0.400 -4.754 1.00 90.25 92 ILE A C 1
ATOM 716 O O . ILE A 1 92 ? -5.777 -0.260 -5.725 1.00 90.25 92 ILE A O 1
ATOM 720 N N . ILE A 1 93 ? -3.925 0.310 -4.587 1.00 89.38 93 ILE A N 1
ATOM 721 C CA . ILE A 1 93 ? -3.427 1.306 -5.537 1.00 89.38 93 ILE A CA 1
ATOM 722 C C . ILE A 1 93 ? -2.326 0.648 -6.366 1.00 89.38 93 ILE A C 1
ATOM 724 O O . ILE A 1 93 ? -1.237 0.385 -5.861 1.00 89.38 93 ILE A O 1
ATOM 728 N N . ALA A 1 94 ? -2.621 0.361 -7.630 1.00 87.81 94 ALA A N 1
ATOM 729 C CA . ALA A 1 94 ? -1.676 -0.206 -8.585 1.00 87.81 94 ALA A CA 1
ATOM 730 C C . ALA A 1 94 ? -0.991 0.915 -9.379 1.00 87.81 94 ALA A C 1
ATOM 732 O O . ALA A 1 94 ? -1.641 1.623 -10.148 1.00 87.81 94 ALA A O 1
ATOM 733 N N . VAL A 1 95 ? 0.318 1.079 -9.198 1.00 82.19 95 VAL A N 1
ATOM 734 C CA . VAL A 1 95 ? 1.106 2.142 -9.834 1.00 82.19 95 VAL A CA 1
ATOM 735 C C . VAL A 1 95 ? 1.840 1.556 -11.037 1.00 82.19 95 VAL A C 1
ATOM 737 O O . VAL A 1 95 ? 2.918 1.005 -10.850 1.00 82.19 95 VAL A O 1
ATOM 740 N N . GLN A 1 96 ? 1.210 1.615 -12.229 1.00 72.75 96 GLN A N 1
ATOM 741 C CA . GLN A 1 96 ? 1.788 1.584 -13.598 1.00 72.75 96 GLN A CA 1
ATOM 742 C C . GLN A 1 96 ? 0.734 1.192 -14.657 1.00 72.75 96 GLN A C 1
ATOM 744 O O . GLN A 1 96 ? -0.192 0.425 -14.390 1.00 72.75 96 GLN A O 1
ATOM 749 N N . LEU A 1 97 ? 0.928 1.636 -15.907 1.00 61.06 97 LEU A N 1
ATOM 750 C CA . LEU A 1 97 ? 0.066 1.333 -17.062 1.00 61.06 97 LEU A CA 1
ATOM 751 C C . LEU A 1 97 ? -0.062 -0.177 -17.367 1.00 61.06 97 LEU A C 1
ATOM 753 O O . LEU A 1 97 ? -1.094 -0.625 -17.865 1.00 61.06 97 LEU A O 1
ATOM 757 N N . SER A 1 98 ? 0.961 -0.985 -17.051 1.00 60.31 98 SER A N 1
ATOM 758 C CA . SER A 1 98 ? 0.955 -2.433 -17.326 1.00 60.31 98 SER A CA 1
ATOM 759 C C . SER A 1 98 ? -0.009 -3.225 -16.427 1.00 60.31 98 SER A C 1
ATOM 761 O O . SER A 1 98 ? -0.383 -4.350 -16.771 1.00 60.31 98 SER A O 1
ATOM 763 N N . MET A 1 99 ? -0.452 -2.646 -15.302 1.00 57.56 99 MET A N 1
ATOM 764 C CA . MET A 1 99 ? -1.402 -3.284 -14.385 1.00 57.56 99 MET A CA 1
ATOM 765 C C . MET A 1 99 ? -2.864 -3.115 -14.822 1.00 57.56 99 MET A C 1
ATOM 767 O O . MET A 1 99 ? -3.693 -3.965 -14.498 1.00 57.56 99 MET A O 1
ATOM 771 N N . THR A 1 100 ? -3.185 -2.094 -15.625 1.00 56.78 100 THR A N 1
ATOM 772 C CA . THR A 1 100 ? -4.560 -1.808 -16.070 1.00 56.78 100 THR A CA 1
ATOM 773 C C . THR A 1 100 ? -5.160 -2.958 -16.881 1.00 56.78 100 THR A C 1
ATOM 775 O O . THR A 1 100 ? -6.333 -3.277 -16.727 1.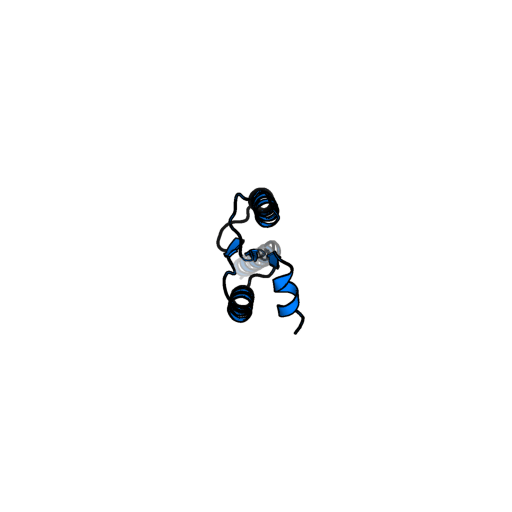00 56.78 100 THR A O 1
ATOM 778 N N . ARG A 1 101 ? -4.357 -3.662 -17.691 1.00 59.75 101 ARG A N 1
ATOM 779 C CA . ARG A 1 101 ? -4.840 -4.790 -18.512 1.00 59.75 101 ARG A CA 1
ATOM 780 C C . ARG A 1 101 ? -5.225 -6.031 -17.688 1.00 59.75 101 ARG A C 1
ATOM 782 O O . ARG A 1 101 ? -5.929 -6.892 -18.201 1.00 59.75 101 ARG A O 1
ATOM 789 N N . LEU A 1 102 ? -4.774 -6.137 -16.435 1.00 57.94 102 LEU A N 1
ATOM 790 C CA . LEU A 1 102 ? -5.020 -7.300 -15.569 1.00 57.94 102 LEU A CA 1
ATOM 791 C C . LEU A 1 102 ? -6.299 -7.191 -14.733 1.00 57.94 102 LEU A C 1
ATOM 793 O O . LEU A 1 102 ? -6.717 -8.192 -14.160 1.00 57.94 102 LEU A O 1
ATOM 797 N N . LEU A 1 103 ? -6.888 -5.998 -14.639 1.00 59.50 103 LEU A N 1
ATOM 798 C CA . LEU A 1 103 ? -8.074 -5.731 -13.817 1.00 59.50 103 LEU A CA 1
ATOM 799 C C . LEU A 1 103 ? -9.381 -5.691 -14.623 1.00 59.50 103 LEU A C 1
ATOM 801 O O . LEU A 1 103 ? -10.450 -5.589 -14.034 1.00 59.50 103 LEU A O 1
ATOM 805 N N . VAL A 1 104 ? -9.293 -5.737 -15.955 1.00 60.03 104 VAL A N 1
ATOM 806 C CA . VAL A 1 104 ? -10.432 -5.546 -16.877 1.00 60.03 104 VAL A CA 1
ATOM 807 C C . VAL A 1 104 ? -10.912 -6.874 -17.495 1.00 60.03 104 VAL A C 1
ATOM 809 O O . VAL A 1 104 ? -11.896 -6.887 -18.226 1.00 60.03 104 VAL A O 1
ATOM 812 N N . ASN A 1 105 ? -10.261 -7.996 -17.167 1.00 46.62 105 ASN A N 1
ATOM 813 C CA . ASN A 1 105 ? -10.679 -9.357 -17.534 1.00 46.62 105 ASN A CA 1
ATOM 814 C C . ASN A 1 105 ? -11.023 -10.161 -16.280 1.00 46.62 105 ASN A C 1
ATOM 816 O O . ASN A 1 105 ? -11.908 -11.036 -16.378 1.00 46.62 105 ASN A O 1
#

Radius of gyration: 23.5 Å; chains: 1; bounding box: 55×26×66 Å